Protein AF-A0A1A8SIS7-F1 (afdb_monomer)

pLDDT: mean 86.26, std 9.24, range [52.66, 95.38]

Foldseek 3Di:
DDDPPLQQAAALVLLLVLLVVVCVVPPDPVDPSVVVSVVSSCQQQADWDDDPNDIDTRNGGHDPPDPCSVVSSVSSVVVVVVVVVVVVD

Sequence (89 aa):
MDIDSLYTNIDITEGINAVKQVLLKYPNSRRPDKELLQLLQINLRRNDFEFDGQFYLQIKGTAMGKKFAPAYANIFMAQWETEALNKCV

Secondary structure (DSSP, 8-state):
---TTHHHH--HHHHHHHHHHHHHHS--TTS-HHHHHHHHHHHHHS-EEEETTEEEE--SS--TT-TTHHHHHHHHHHHHHHHHHHH--

InterPro domains:
  IPR000477 Reverse transcriptase d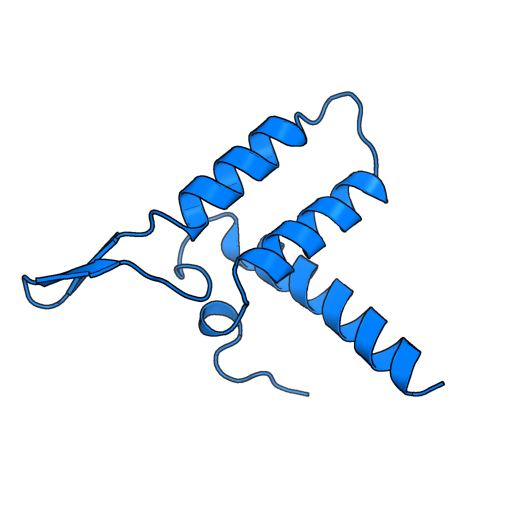omain [PS50878] (1-89)

Solvent-accessible surface area (backbone atoms only — not comparable to full-atom values): 5361 Å² total; per-residue (Å²): 135,87,70,84,64,53,57,58,65,40,51,60,68,59,40,52,47,30,47,51,51,53,46,67,76,58,74,52,97,89,55,64,63,68,59,53,52,50,53,50,51,46,57,43,68,65,36,67,47,76,55,96,94,38,83,44,71,44,87,54,18,51,68,86,88,46,90,60,43,65,62,51,52,50,42,31,48,56,47,51,52,53,54,53,55,64,72,77,108

Structure (mmCIF, N/CA/C/O backbone):
data_AF-A0A1A8SIS7-F1
#
_entry.id   AF-A0A1A8SIS7-F1
#
loop_
_atom_site.group_PDB
_atom_site.id
_atom_site.type_symbol
_atom_site.label_atom_id
_atom_site.label_alt_id
_atom_site.label_comp_id
_atom_site.label_asym_id
_atom_site.label_entity_id
_atom_site.label_seq_id
_atom_site.pdbx_PDB_ins_code
_atom_site.Cartn_x
_atom_site.Cartn_y
_atom_site.Cartn_z
_atom_site.occupancy
_atom_site.B_iso_or_equiv
_atom_site.auth_seq_id
_atom_site.auth_comp_id
_atom_site.auth_asym_id
_atom_site.auth_atom_id
_atom_site.pdbx_PDB_model_num
ATOM 1 N N . MET A 1 1 ? 4.152 -18.581 0.526 1.00 55.62 1 MET A N 1
ATOM 2 C CA . MET A 1 1 ? 3.956 -18.199 1.939 1.00 55.62 1 MET A CA 1
ATOM 3 C C . MET A 1 1 ? 2.624 -17.492 2.029 1.00 55.62 1 MET A C 1
ATOM 5 O O . MET A 1 1 ? 2.332 -16.731 1.116 1.00 55.62 1 MET A O 1
ATOM 9 N N . ASP A 1 2 ? 1.825 -17.783 3.050 1.00 63.22 2 ASP A N 1
ATOM 10 C CA . ASP A 1 2 ? 0.607 -17.020 3.329 1.00 63.22 2 ASP A CA 1
ATOM 11 C C . ASP A 1 2 ? 0.962 -15.858 4.264 1.00 63.22 2 ASP A C 1
ATOM 13 O O . ASP A 1 2 ? 1.818 -16.022 5.138 1.00 63.22 2 ASP A O 1
ATOM 17 N N . ILE A 1 3 ? 0.379 -14.683 4.040 1.00 63.75 3 ILE A N 1
ATOM 18 C CA . ILE A 1 3 ? 0.631 -13.503 4.872 1.00 63.75 3 ILE A CA 1
ATOM 19 C C . ILE A 1 3 ? -0.643 -13.174 5.624 1.00 63.75 3 ILE A C 1
ATOM 21 O O . ILE A 1 3 ? -1.581 -12.589 5.077 1.00 63.75 3 ILE A O 1
ATOM 25 N N . ASP A 1 4 ? -0.627 -13.489 6.915 1.00 63.25 4 ASP A N 1
ATOM 26 C CA . ASP A 1 4 ? -1.701 -13.109 7.813 1.00 63.25 4 ASP A CA 1
ATOM 27 C C . ASP A 1 4 ? -1.846 -11.585 7.866 1.00 63.25 4 ASP A C 1
ATOM 29 O O . ASP A 1 4 ? -0.910 -10.832 8.154 1.00 63.25 4 ASP A O 1
ATOM 33 N N . SER A 1 5 ? -3.074 -11.122 7.631 1.00 67.12 5 SER A N 1
ATOM 34 C CA . SER A 1 5 ? -3.465 -9.724 7.835 1.00 67.12 5 SER A CA 1
ATOM 35 C C . SER A 1 5 ? -2.627 -8.714 7.027 1.00 67.12 5 SER A C 1
ATOM 37 O O . SER A 1 5 ? -2.267 -7.644 7.524 1.00 67.12 5 SER A O 1
ATOM 39 N N . LEU A 1 6 ? -2.324 -9.030 5.759 1.00 73.31 6 LEU A N 1
ATOM 40 C CA . LEU A 1 6 ? -1.530 -8.178 4.860 1.00 73.31 6 LEU A CA 1
ATOM 41 C C . LEU A 1 6 ? -2.021 -6.720 4.843 1.00 73.31 6 LEU A C 1
ATOM 43 O O . LEU A 1 6 ? -1.259 -5.801 5.131 1.00 73.31 6 LEU A O 1
ATOM 47 N N . TYR A 1 7 ? -3.310 -6.498 4.576 1.00 67.69 7 TYR A N 1
ATOM 48 C CA . TYR A 1 7 ? -3.874 -5.151 4.435 1.00 67.69 7 TYR A CA 1
ATOM 49 C C . TYR A 1 7 ? -3.706 -4.276 5.681 1.00 67.69 7 TYR A C 1
ATOM 51 O O . TYR A 1 7 ? -3.548 -3.067 5.546 1.00 67.69 7 TYR A O 1
ATOM 59 N N . THR A 1 8 ? -3.703 -4.853 6.883 1.00 70.06 8 THR A N 1
ATOM 60 C CA . THR A 1 8 ? -3.566 -4.098 8.140 1.00 70.06 8 THR A CA 1
ATOM 61 C C . THR A 1 8 ? -2.110 -3.888 8.554 1.00 70.06 8 THR A C 1
ATOM 63 O O . THR A 1 8 ? -1.838 -3.084 9.443 1.00 70.06 8 THR A O 1
ATOM 66 N N . ASN A 1 9 ? -1.167 -4.589 7.919 1.00 77.88 9 ASN A N 1
ATOM 67 C CA . ASN A 1 9 ? 0.237 -4.607 8.323 1.00 77.88 9 ASN A CA 1
ATOM 68 C C . ASN A 1 9 ? 1.183 -3.822 7.416 1.00 77.88 9 ASN A C 1
ATOM 70 O O . ASN A 1 9 ? 2.316 -3.584 7.833 1.00 77.88 9 ASN A O 1
ATOM 74 N N . ILE A 1 10 ? 0.730 -3.376 6.244 1.00 83.12 10 ILE A N 1
ATOM 75 C CA . ILE A 1 10 ? 1.535 -2.534 5.352 1.00 83.12 10 ILE A CA 1
ATOM 76 C C . ILE A 1 10 ? 1.895 -1.221 6.065 1.00 83.12 10 ILE A C 1
ATOM 78 O O . ILE A 1 10 ? 1.012 -0.496 6.540 1.00 83.12 10 ILE A O 1
ATOM 82 N N . ASP A 1 11 ? 3.189 -0.902 6.136 1.00 86.69 11 ASP A N 1
ATOM 83 C CA . ASP A 1 11 ? 3.629 0.426 6.552 1.00 86.69 11 ASP A CA 1
ATOM 84 C C . ASP A 1 11 ? 3.235 1.456 5.484 1.00 86.69 11 ASP A C 1
ATOM 86 O O . ASP A 1 11 ? 3.497 1.288 4.291 1.00 86.69 11 ASP A O 1
ATOM 90 N N . ILE A 1 12 ? 2.585 2.542 5.910 1.00 87.38 12 ILE A N 1
ATOM 91 C CA . ILE A 1 12 ? 2.050 3.558 4.994 1.00 87.38 12 ILE A CA 1
ATOM 92 C C . ILE A 1 12 ? 3.174 4.190 4.165 1.00 87.38 12 ILE A C 1
ATOM 94 O O . ILE A 1 12 ? 2.992 4.457 2.975 1.00 87.38 12 ILE A O 1
ATOM 98 N N . THR A 1 13 ? 4.327 4.450 4.779 1.00 89.56 13 THR A N 1
ATOM 99 C CA . THR A 1 13 ? 5.459 5.098 4.115 1.00 89.56 13 THR A CA 1
ATOM 100 C C . THR A 1 13 ? 6.097 4.147 3.111 1.00 89.56 13 THR A C 1
ATOM 102 O O . THR A 1 13 ? 6.322 4.542 1.965 1.00 89.56 13 THR A O 1
ATOM 105 N N . GLU A 1 14 ? 6.320 2.891 3.498 1.00 89.25 14 GLU A N 1
ATOM 106 C CA . GLU A 1 14 ? 6.862 1.867 2.600 1.00 89.25 14 GLU A CA 1
ATOM 107 C C . GLU A 1 14 ? 5.925 1.582 1.426 1.00 89.25 14 GLU A C 1
ATOM 109 O O . GLU A 1 14 ? 6.369 1.560 0.281 1.00 89.25 14 GLU A O 1
ATOM 114 N N . GLY A 1 15 ? 4.618 1.460 1.660 1.00 91.12 15 GLY A N 1
ATOM 115 C CA . GLY A 1 15 ? 3.668 1.227 0.576 1.00 91.12 15 GLY A CA 1
ATOM 116 C C . GLY A 1 15 ? 3.539 2.413 -0.384 1.00 91.12 15 GLY A C 1
ATOM 117 O O . GLY A 1 15 ? 3.448 2.209 -1.595 1.00 91.12 15 GLY A O 1
ATOM 118 N N . ILE A 1 16 ? 3.579 3.661 0.104 1.00 93.25 16 ILE A N 1
ATOM 119 C CA . ILE A 1 16 ? 3.630 4.840 -0.784 1.00 93.25 16 ILE A CA 1
ATOM 120 C C . ILE A 1 16 ? 4.920 4.822 -1.612 1.00 93.25 16 ILE A C 1
ATOM 122 O O . ILE A 1 16 ? 4.886 5.113 -2.810 1.00 93.25 16 ILE A O 1
ATOM 126 N N . ASN A 1 17 ? 6.049 4.458 -0.999 1.00 94.06 17 ASN A N 1
ATOM 127 C CA . ASN A 1 17 ? 7.318 4.332 -1.706 1.00 94.06 17 AS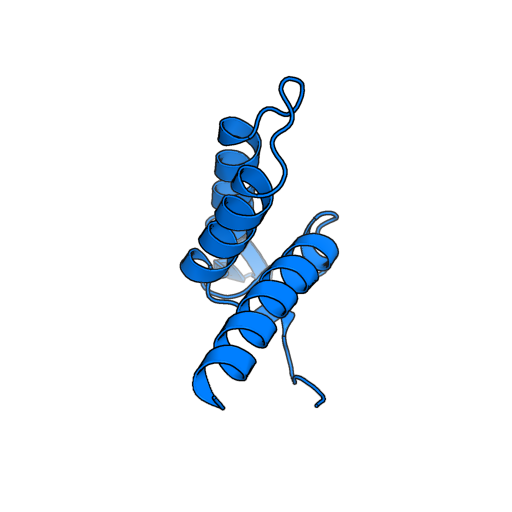N A CA 1
ATOM 128 C C . ASN A 1 17 ? 7.273 3.224 -2.765 1.00 94.06 17 ASN A C 1
ATOM 130 O O . ASN A 1 17 ? 7.699 3.475 -3.889 1.00 94.06 17 ASN A O 1
ATOM 134 N N . ALA A 1 18 ? 6.699 2.057 -2.467 1.00 93.62 18 ALA A N 1
ATOM 135 C CA . ALA A 1 18 ? 6.526 0.972 -3.432 1.00 93.62 18 ALA A CA 1
ATOM 136 C C . ALA A 1 18 ? 5.717 1.433 -4.657 1.00 93.62 18 ALA A C 1
ATOM 138 O O . ALA A 1 18 ? 6.138 1.239 -5.798 1.00 93.62 18 ALA A O 1
ATOM 139 N N . VAL A 1 19 ? 4.605 2.148 -4.437 1.00 94.31 19 VAL A N 1
ATOM 140 C CA . VAL A 1 19 ? 3.825 2.743 -5.534 1.00 94.31 19 VAL A CA 1
ATOM 141 C C . VAL A 1 19 ? 4.665 3.746 -6.319 1.00 94.31 19 VAL A C 1
ATOM 143 O O . VAL A 1 19 ? 4.714 3.663 -7.544 1.00 94.31 19 VAL A O 1
ATOM 146 N N . LYS A 1 20 ? 5.388 4.647 -5.648 1.00 95.00 20 LYS A N 1
ATOM 147 C CA . LYS A 1 20 ? 6.276 5.612 -6.311 1.00 95.00 20 LYS A CA 1
ATOM 148 C C . LYS A 1 20 ? 7.322 4.921 -7.195 1.00 95.00 20 LYS A C 1
ATOM 150 O O . LYS A 1 20 ? 7.534 5.366 -8.321 1.00 95.00 20 LYS A O 1
ATOM 155 N N . GLN A 1 21 ? 7.942 3.837 -6.728 1.00 93.81 21 GLN A N 1
ATOM 156 C CA . GLN A 1 21 ? 8.930 3.085 -7.510 1.00 93.81 21 GLN A CA 1
ATOM 157 C C . GLN A 1 21 ? 8.310 2.440 -8.752 1.00 93.81 21 GLN A C 1
ATOM 159 O O . GLN A 1 21 ? 8.881 2.520 -9.838 1.00 93.81 21 GLN A O 1
ATOM 164 N N . VAL A 1 22 ? 7.109 1.868 -8.634 1.00 93.69 22 VAL A N 1
ATOM 165 C CA . VAL A 1 22 ? 6.386 1.304 -9.785 1.00 93.69 22 VAL A CA 1
ATOM 166 C C . VAL A 1 22 ? 6.029 2.381 -10.811 1.00 93.69 22 VAL A C 1
ATOM 168 O O . VAL A 1 22 ? 6.188 2.154 -12.011 1.00 93.69 22 VAL A O 1
ATOM 171 N N . LEU A 1 23 ? 5.590 3.561 -10.365 1.00 93.31 23 LEU A N 1
ATOM 172 C CA . LEU A 1 23 ? 5.279 4.675 -11.265 1.00 93.31 23 LEU A CA 1
ATOM 173 C C . LEU A 1 23 ? 6.523 5.145 -12.038 1.00 93.31 23 LEU A C 1
ATOM 175 O O . LEU A 1 23 ? 6.433 5.371 -13.244 1.00 93.31 23 LEU A O 1
ATOM 179 N N . LEU A 1 24 ? 7.682 5.213 -11.370 1.00 93.31 24 LEU A N 1
ATOM 180 C CA . LEU A 1 24 ? 8.970 5.549 -11.989 1.00 93.31 24 LEU A CA 1
ATOM 181 C C . LEU A 1 24 ? 9.466 4.463 -12.954 1.00 93.31 24 LEU A C 1
ATOM 183 O O . LEU A 1 24 ? 10.003 4.786 -14.011 1.00 93.31 24 LEU A O 1
ATOM 187 N N . LYS A 1 25 ? 9.271 3.184 -12.614 1.00 93.19 25 LYS A N 1
ATOM 188 C CA . LYS A 1 25 ? 9.648 2.039 -13.458 1.00 93.19 25 LYS A CA 1
ATOM 189 C C . LYS A 1 25 ? 8.828 1.972 -14.749 1.00 93.19 25 LYS A C 1
ATOM 191 O O . LYS A 1 25 ? 9.349 1.554 -15.780 1.00 93.19 25 LYS A O 1
ATOM 196 N N . TYR A 1 26 ? 7.563 2.392 -14.698 1.00 93.38 26 TYR A N 1
ATOM 197 C CA . TYR A 1 26 ? 6.645 2.402 -15.839 1.00 93.38 26 TYR A CA 1
ATOM 198 C C . TYR A 1 26 ? 6.075 3.813 -16.063 1.00 93.38 26 TYR A C 1
ATOM 200 O O . TYR A 1 26 ? 4.928 4.082 -15.672 1.00 93.38 26 TYR A O 1
ATOM 208 N N . PRO A 1 27 ? 6.861 4.729 -16.661 1.00 93.00 27 PRO A N 1
ATOM 209 C CA . PRO A 1 27 ? 6.451 6.114 -16.855 1.00 93.00 27 PRO A CA 1
ATOM 210 C C . PRO A 1 27 ? 5.316 6.225 -17.880 1.00 93.00 27 PRO A C 1
ATOM 212 O O . PRO A 1 27 ? 5.301 5.539 -18.901 1.00 93.00 27 PRO A O 1
ATOM 215 N N . ASN A 1 28 ? 4.363 7.123 -17.623 1.00 94.75 28 ASN A N 1
ATOM 216 C CA . ASN A 1 28 ? 3.264 7.419 -18.541 1.00 94.75 28 ASN A CA 1
ATOM 217 C C . ASN A 1 28 ? 2.948 8.918 -18.519 1.00 94.75 28 ASN A C 1
ATOM 219 O O . ASN A 1 28 ? 2.443 9.431 -17.527 1.00 94.75 28 ASN A O 1
ATOM 223 N N . SER A 1 29 ? 3.178 9.610 -19.638 1.00 91.50 29 SER A N 1
ATOM 224 C CA . SER A 1 29 ? 2.987 11.065 -19.755 1.00 91.50 29 SER A CA 1
ATOM 225 C C . SER A 1 29 ? 1.542 11.538 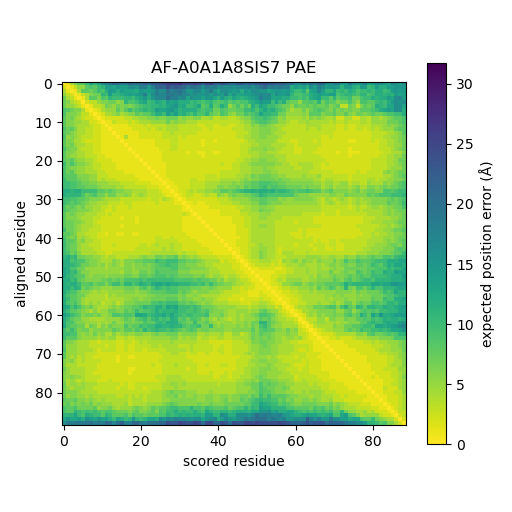-19.562 1.00 91.50 29 SER A C 1
ATOM 227 O O . SER A 1 29 ? 1.319 12.722 -19.339 1.00 91.50 29 SER A O 1
ATOM 229 N N . ARG A 1 30 ? 0.551 10.644 -19.667 1.00 94.62 30 ARG A N 1
ATOM 230 C CA . ARG A 1 30 ? -0.869 10.961 -19.433 1.00 94.62 30 ARG A CA 1
ATOM 231 C C . ARG A 1 30 ? -1.313 10.690 -17.995 1.00 94.62 30 ARG A C 1
ATOM 233 O O . ARG A 1 30 ? -2.455 10.992 -17.656 1.00 94.62 30 ARG A O 1
ATOM 240 N N . ARG A 1 31 ? -0.460 10.077 -17.170 1.00 94.06 31 ARG A N 1
ATOM 241 C CA . ARG A 1 31 ? -0.786 9.696 -15.795 1.00 94.06 31 ARG A CA 1
ATOM 242 C C . ARG A 1 31 ? -0.303 10.792 -14.829 1.00 94.06 31 ARG A C 1
ATOM 244 O O . ARG A 1 31 ? 0.878 11.133 -14.849 1.00 94.06 31 ARG A O 1
ATOM 251 N N . PRO A 1 32 ? -1.189 11.361 -13.995 1.00 94.50 32 PRO A N 1
ATOM 252 C CA . PRO A 1 32 ? -0.826 12.408 -13.043 1.00 94.50 32 PRO A CA 1
ATOM 253 C C . PRO A 1 32 ? -0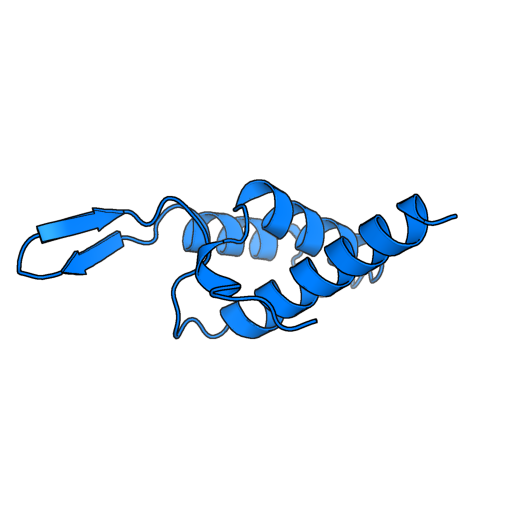.203 11.792 -11.777 1.00 94.50 32 PRO A C 1
ATOM 255 O O . PRO A 1 32 ? -0.854 11.628 -10.745 1.00 94.50 32 PRO A O 1
ATOM 258 N N . ASP A 1 33 ? 1.057 11.361 -11.878 1.00 94.06 33 ASP A N 1
ATOM 259 C CA . ASP A 1 33 ? 1.730 10.549 -10.849 1.00 94.06 33 ASP A CA 1
ATOM 260 C C . ASP A 1 33 ? 1.810 11.254 -9.489 1.00 94.06 33 ASP A C 1
ATOM 262 O O . ASP A 1 33 ? 1.620 10.629 -8.443 1.00 94.06 33 ASP A O 1
ATOM 266 N N . LYS A 1 34 ? 2.048 12.568 -9.491 1.00 93.62 34 LYS A N 1
ATOM 267 C CA . LYS A 1 34 ? 2.145 13.373 -8.268 1.00 93.62 34 LYS A CA 1
ATOM 268 C C . LYS A 1 34 ? 0.804 13.427 -7.538 1.00 93.62 34 LYS A C 1
ATOM 270 O O . LYS A 1 34 ? 0.754 13.232 -6.325 1.00 93.62 34 LYS A O 1
ATOM 275 N N . GLU A 1 35 ? -0.269 13.676 -8.273 1.00 95.38 35 GLU A N 1
ATOM 276 C CA . GLU A 1 35 ? -1.626 13.804 -7.757 1.00 95.38 35 GLU A CA 1
ATOM 277 C C . GLU A 1 35 ? -2.128 12.454 -7.240 1.00 95.38 35 GLU A C 1
ATOM 279 O O . GLU A 1 35 ? -2.706 12.384 -6.158 1.00 95.38 35 GLU A O 1
ATOM 284 N N . LEU A 1 36 ? -1.840 11.361 -7.956 1.00 94.75 36 LEU A N 1
ATOM 285 C CA . LEU A 1 36 ? -2.167 10.005 -7.509 1.00 94.75 36 LEU A CA 1
ATOM 286 C C . LEU A 1 36 ? -1.466 9.652 -6.195 1.00 94.75 36 LEU A C 1
ATOM 288 O O . LEU A 1 36 ? -2.106 9.126 -5.285 1.00 94.75 36 LEU A O 1
ATOM 292 N N . LEU A 1 37 ? -0.175 9.976 -6.064 1.00 94.69 37 LEU A N 1
ATOM 293 C CA . LEU A 1 37 ? 0.570 9.755 -4.823 1.00 94.69 37 LEU A CA 1
ATOM 294 C C . LEU A 1 37 ? 0.028 10.608 -3.668 1.00 94.69 37 LEU A C 1
ATOM 296 O O . LEU A 1 37 ? -0.080 10.116 -2.546 1.00 94.69 37 LEU A O 1
ATOM 300 N N . GLN A 1 38 ? -0.354 11.861 -3.930 1.00 94.75 38 GLN A N 1
ATOM 301 C CA . GLN A 1 38 ? -0.981 12.725 -2.925 1.00 94.75 38 GLN A CA 1
ATOM 302 C C . GLN A 1 38 ? -2.342 12.186 -2.476 1.00 94.75 38 GLN A C 1
ATOM 304 O O . GLN A 1 38 ? -2.605 12.101 -1.276 1.00 94.75 38 GLN A O 1
ATOM 309 N N . LEU A 1 39 ? -3.193 11.771 -3.417 1.00 93.75 39 LEU A N 1
ATOM 310 C CA . LEU A 1 39 ? -4.492 11.175 -3.111 1.00 93.75 39 LEU A CA 1
ATOM 311 C C . LEU A 1 39 ? -4.335 9.878 -2.318 1.00 93.75 39 LEU A C 1
ATOM 313 O O . LEU A 1 39 ? -5.054 9.676 -1.338 1.00 93.75 39 LEU A O 1
ATOM 317 N N . LEU A 1 40 ? -3.375 9.028 -2.689 1.00 92.69 40 LEU A N 1
ATOM 318 C CA . LEU A 1 40 ? -3.054 7.817 -1.940 1.00 92.69 40 LEU A CA 1
ATOM 319 C C . LEU A 1 40 ? -2.615 8.155 -0.509 1.00 92.69 40 LEU A C 1
ATOM 321 O O . LEU A 1 40 ? -3.131 7.576 0.443 1.00 92.69 40 LEU A O 1
ATOM 325 N N . GLN A 1 41 ? -1.723 9.133 -0.338 1.00 92.00 41 GLN A N 1
ATOM 326 C CA . GLN A 1 41 ? -1.250 9.558 0.979 1.00 92.00 41 GLN A CA 1
ATOM 327 C C . GLN A 1 41 ? -2.387 10.079 1.867 1.00 92.00 41 GLN A C 1
ATOM 329 O O . GLN A 1 41 ? -2.441 9.733 3.048 1.00 92.00 41 GLN A O 1
ATOM 334 N N . ILE A 1 42 ? -3.301 10.880 1.312 1.00 90.62 42 ILE A N 1
ATOM 335 C CA . ILE A 1 42 ? -4.477 11.377 2.035 1.00 90.62 42 ILE A CA 1
ATOM 336 C C . ILE A 1 42 ? -5.361 10.206 2.465 1.00 90.62 42 ILE A C 1
ATOM 338 O O . ILE A 1 42 ? -5.710 10.114 3.638 1.00 90.62 42 ILE A O 1
ATOM 342 N N . ASN A 1 43 ? -5.670 9.287 1.546 1.00 89.69 43 ASN A N 1
ATOM 343 C CA . ASN A 1 43 ? -6.537 8.143 1.830 1.00 89.69 43 ASN A CA 1
ATOM 344 C C . ASN A 1 43 ? -5.941 7.177 2.863 1.00 89.69 43 ASN A C 1
ATOM 346 O O . ASN A 1 43 ? -6.699 6.552 3.595 1.00 89.69 43 ASN A O 1
ATOM 350 N N . LEU A 1 44 ? -4.615 7.037 2.924 1.00 88.06 44 LEU A N 1
ATOM 351 C CA . LEU A 1 44 ? -3.954 6.170 3.903 1.00 88.06 44 LEU A CA 1
ATOM 352 C C . LEU A 1 44 ? -3.787 6.838 5.276 1.00 88.06 44 LEU A C 1
ATOM 354 O O . LEU A 1 44 ? -3.877 6.156 6.287 1.00 88.06 44 LEU A O 1
ATOM 358 N N . ARG A 1 45 ? -3.542 8.156 5.333 1.00 87.25 45 ARG A N 1
ATOM 359 C CA . ARG A 1 45 ? -3.275 8.875 6.599 1.00 87.25 45 ARG A CA 1
ATOM 360 C C . ARG A 1 45 ? -4.508 9.482 7.256 1.00 87.25 45 ARG A C 1
ATOM 362 O O . ARG A 1 45 ? -4.457 9.810 8.435 1.00 87.25 45 ARG A O 1
ATOM 369 N N . ARG A 1 46 ? -5.580 9.696 6.496 1.00 85.00 46 ARG A N 1
ATOM 370 C CA . ARG A 1 46 ? -6.843 10.279 6.972 1.00 85.00 46 ARG A CA 1
ATOM 371 C C . ARG A 1 46 ? -7.977 9.283 6.791 1.00 85.00 46 ARG A C 1
ATOM 373 O O . ARG A 1 46 ? -8.976 9.582 6.149 1.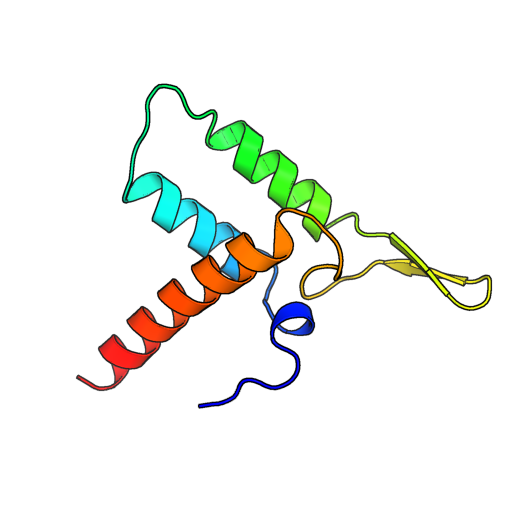00 85.00 46 ARG A O 1
ATOM 380 N N . ASN A 1 47 ? -7.759 8.067 7.278 1.00 84.19 47 ASN A N 1
ATOM 381 C CA . ASN A 1 47 ? -8.788 7.044 7.300 1.00 84.19 47 ASN A CA 1
ATOM 382 C C . ASN A 1 47 ? -9.339 6.916 8.719 1.00 84.19 47 ASN A C 1
ATOM 384 O O . ASN A 1 47 ? -8.899 6.065 9.496 1.00 84.19 47 ASN A O 1
ATOM 388 N N . ASP A 1 48 ? -10.257 7.812 9.053 1.00 86.94 48 ASP A N 1
ATOM 389 C CA . ASP A 1 48 ? -11.086 7.722 10.242 1.00 86.94 48 ASP A CA 1
ATOM 390 C C . ASP A 1 48 ? -12.285 6.795 10.007 1.00 86.94 48 ASP A C 1
ATOM 392 O O . ASP A 1 48 ? -12.807 6.680 8.895 1.00 86.94 48 ASP A O 1
ATOM 396 N N . PHE A 1 49 ? -12.685 6.082 11.052 1.00 85.56 49 PHE A N 1
ATOM 397 C CA . PHE A 1 49 ? -13.872 5.239 11.050 1.00 85.56 49 PHE A CA 1
ATOM 398 C C . PHE A 1 49 ? -14.524 5.246 12.429 1.00 85.56 49 PHE A C 1
ATOM 400 O O . PHE A 1 49 ? -13.863 5.448 13.449 1.00 85.56 49 PHE A O 1
ATOM 407 N N . GLU A 1 50 ? -15.832 5.021 12.447 1.00 90.06 50 GLU A N 1
ATOM 408 C CA . GLU A 1 50 ? -16.599 4.868 13.675 1.00 90.06 50 GLU A CA 1
ATOM 409 C C . GLU A 1 50 ? -16.735 3.383 14.011 1.00 90.06 50 GLU A C 1
ATOM 411 O O . GLU A 1 50 ? -17.063 2.560 13.151 1.00 90.06 50 GLU A O 1
ATOM 416 N N . PHE A 1 51 ? -16.485 3.042 15.268 1.00 88.19 51 PHE A N 1
ATOM 417 C CA . PHE A 1 51 ? -16.766 1.728 15.816 1.00 88.19 51 PHE A CA 1
ATOM 418 C C . PHE A 1 51 ? -17.332 1.896 17.223 1.00 88.19 51 PHE A C 1
ATOM 420 O O . PHE A 1 51 ? -16.730 2.568 18.053 1.00 88.19 51 PHE A O 1
ATOM 427 N N . ASP A 1 52 ? -18.505 1.314 17.471 1.00 92.38 52 ASP A N 1
ATOM 428 C CA . ASP A 1 52 ? -19.193 1.379 18.769 1.00 92.38 52 ASP A CA 1
ATOM 429 C C . ASP A 1 52 ? -19.395 2.819 19.298 1.00 92.38 52 ASP A C 1
ATOM 431 O O . ASP A 1 52 ? -19.150 3.135 20.462 1.00 92.38 52 ASP A O 1
ATOM 435 N N . GLY A 1 53 ? -19.779 3.744 18.409 1.00 93.44 53 GLY A N 1
ATOM 436 C CA . GLY A 1 53 ? -19.988 5.156 18.752 1.00 93.44 53 GLY A CA 1
ATOM 437 C C . GLY A 1 53 ? -18.707 5.942 19.055 1.00 93.44 53 GLY A C 1
ATOM 438 O O . GLY A 1 53 ? -18.787 7.091 19.492 1.00 93.44 53 GLY A O 1
ATOM 439 N N . GLN A 1 54 ? -17.529 5.345 18.852 1.00 92.88 54 GLN A N 1
ATOM 440 C CA . GLN A 1 54 ? -16.229 5.985 19.034 1.00 92.88 54 GLN A CA 1
ATOM 441 C C . GLN A 1 54 ? -15.516 6.155 17.691 1.00 92.88 54 GLN A C 1
ATOM 443 O O . GLN A 1 54 ? -15.551 5.275 16.830 1.00 92.88 54 GLN A O 1
ATOM 448 N N . PHE A 1 55 ? -14.837 7.289 17.521 1.00 90.81 55 PHE A N 1
ATOM 449 C CA . PHE A 1 55 ? -14.055 7.580 16.322 1.00 90.81 55 PHE A CA 1
ATOM 450 C C . PHE A 1 55 ? -12.608 7.127 16.492 1.00 90.81 55 PHE A C 1
ATOM 452 O O . PHE A 1 55 ? -11.935 7.491 17.458 1.00 90.81 55 PHE A O 1
ATOM 459 N N . TYR A 1 56 ? -12.111 6.390 15.506 1.00 88.12 56 TYR A N 1
ATOM 460 C CA . TYR A 1 56 ? -10.742 5.897 15.456 1.00 88.12 56 TYR A CA 1
ATOM 461 C C . TYR A 1 56 ? -10.064 6.353 14.175 1.00 88.12 56 TYR A C 1
ATOM 463 O O . TYR A 1 56 ? -10.668 6.350 13.107 1.00 88.12 56 TYR A O 1
ATOM 471 N N . LEU A 1 57 ? -8.779 6.694 14.270 1.00 86.94 57 LEU A N 1
ATOM 472 C CA . LEU A 1 57 ? -7.933 6.937 13.109 1.00 86.94 57 LEU A CA 1
ATOM 473 C C . LEU A 1 57 ? -7.073 5.703 12.845 1.00 86.94 57 LEU A C 1
ATOM 475 O O . LEU A 1 57 ? -6.302 5.275 13.706 1.00 86.94 57 LEU A O 1
ATOM 479 N N . GLN A 1 58 ? -7.163 5.150 11.639 1.00 82.25 58 GLN A N 1
ATOM 480 C CA . GLN A 1 58 ? -6.288 4.064 11.222 1.00 82.25 58 GLN A CA 1
ATOM 481 C C . GLN A 1 58 ? -4.871 4.602 10.972 1.00 82.25 58 GLN A C 1
ATOM 483 O O . GLN A 1 58 ? -4.634 5.361 10.035 1.00 82.25 58 GLN A O 1
ATOM 488 N N . ILE A 1 59 ? -3.922 4.194 11.817 1.00 80.12 59 ILE A N 1
ATOM 489 C CA . ILE A 1 59 ? -2.516 4.636 11.755 1.00 80.12 59 ILE A CA 1
ATOM 490 C C . ILE A 1 59 ? -1.602 3.696 10.951 1.00 80.12 59 ILE A C 1
ATOM 492 O O . ILE A 1 59 ? -0.467 4.063 10.651 1.00 80.12 59 ILE A O 1
ATOM 496 N N . LYS A 1 60 ? -2.073 2.486 10.619 1.00 77.94 60 LYS A N 1
ATOM 497 C CA . LYS A 1 60 ? -1.301 1.446 9.924 1.00 77.94 60 LYS A CA 1
ATOM 498 C C . LYS A 1 60 ? -2.173 0.673 8.933 1.00 77.94 60 LYS A C 1
ATOM 500 O O . LYS A 1 60 ? -3.370 0.492 9.163 1.00 77.94 60 LYS A O 1
ATOM 505 N N . GLY A 1 61 ? -1.565 0.198 7.849 1.00 77.50 61 GLY A N 1
ATOM 506 C CA . GLY A 1 61 ? -2.247 -0.557 6.809 1.00 77.50 61 GLY A CA 1
ATOM 507 C C . GLY A 1 61 ? -3.145 0.310 5.930 1.00 77.50 61 GLY A C 1
ATOM 508 O O . GLY A 1 61 ? -3.022 1.531 5.868 1.00 77.50 61 GLY A O 1
ATOM 509 N N . THR A 1 62 ? -4.069 -0.342 5.238 1.00 81.75 62 THR A N 1
ATOM 510 C CA . THR A 1 62 ? -5.095 0.291 4.412 1.00 81.75 62 THR A CA 1
ATOM 511 C C . 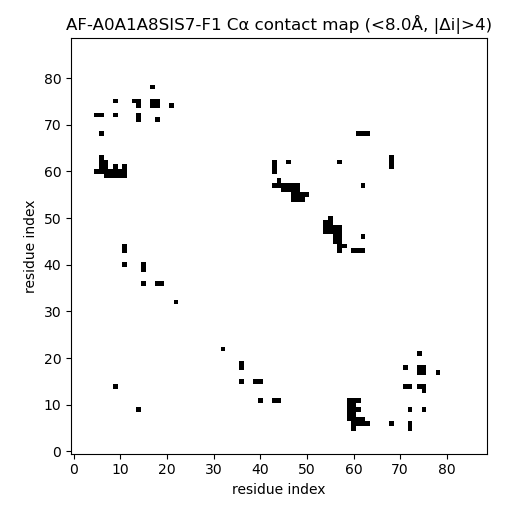THR A 1 62 ? -6.472 -0.226 4.811 1.00 81.75 62 THR A C 1
ATOM 513 O O . THR A 1 62 ? -6.618 -1.376 5.233 1.00 81.75 62 THR A O 1
ATOM 516 N N . ALA A 1 63 ? -7.491 0.625 4.719 1.00 79.75 63 ALA A N 1
ATOM 517 C CA . ALA A 1 63 ? -8.856 0.216 5.010 1.00 79.75 63 ALA A CA 1
ATOM 518 C C . ALA A 1 63 ? -9.353 -0.792 3.970 1.00 79.75 63 ALA A C 1
ATOM 520 O O . ALA A 1 63 ? -9.251 -0.566 2.758 1.00 79.75 63 ALA A O 1
ATOM 521 N N . MET A 1 64 ? -9.940 -1.889 4.446 1.00 78.62 64 MET A N 1
ATOM 522 C CA . MET A 1 64 ? -10.606 -2.845 3.567 1.00 78.62 64 MET A CA 1
ATOM 523 C C . MET A 1 64 ? -11.818 -2.185 2.892 1.00 78.62 64 MET A C 1
ATOM 525 O O . MET A 1 64 ? -12.481 -1.324 3.465 1.00 78.62 64 MET A O 1
ATOM 529 N N . GLY A 1 65 ? -12.091 -2.562 1.641 1.00 79.25 65 GLY A N 1
ATOM 530 C CA . GLY A 1 65 ? -13.208 -2.017 0.858 1.00 79.25 65 GLY A CA 1
ATOM 531 C C . GLY A 1 65 ? -12.883 -0.769 0.026 1.00 79.25 65 GLY A C 1
ATOM 532 O O . GLY A 1 65 ? -13.715 -0.329 -0.768 1.00 79.25 65 GLY A O 1
ATOM 533 N N . LYS A 1 66 ? -11.669 -0.208 0.118 1.00 83.94 66 LYS A N 1
ATOM 534 C CA . LYS A 1 66 ? -11.235 0.848 -0.812 1.00 83.94 66 LYS A CA 1
ATOM 535 C C . LYS A 1 66 ? -10.931 0.240 -2.184 1.00 83.94 66 LYS A C 1
ATOM 537 O O . LYS A 1 66 ? -10.201 -0.742 -2.283 1.00 83.94 66 LYS A O 1
ATOM 542 N N . LYS A 1 67 ? -11.402 0.877 -3.264 1.00 87.62 67 LYS A N 1
ATOM 543 C CA . LYS A 1 67 ? -11.164 0.409 -4.648 1.00 87.62 67 LYS A CA 1
ATOM 544 C C . LYS A 1 67 ? -9.678 0.234 -4.986 1.00 87.62 67 LYS A C 1
ATOM 546 O O . LYS A 1 67 ? -9.330 -0.645 -5.763 1.00 87.62 67 LYS A O 1
ATOM 551 N N . PHE A 1 68 ? -8.811 1.069 -4.411 1.00 88.62 68 PHE A N 1
ATOM 552 C CA . PHE A 1 68 ? -7.368 1.016 -4.653 1.00 88.62 68 PHE A CA 1
ATOM 553 C C . PHE A 1 68 ? -6.634 -0.003 -3.769 1.00 88.62 68 PHE A C 1
ATOM 555 O O . PHE A 1 68 ? -5.489 -0.328 -4.077 1.00 88.62 68 PHE A O 1
ATOM 562 N N . ALA A 1 69 ? -7.248 -0.497 -2.685 1.00 87.50 69 ALA A N 1
ATOM 563 C CA . ALA A 1 69 ? -6.557 -1.317 -1.691 1.00 87.50 69 ALA A CA 1
ATOM 564 C C . ALA A 1 69 ? -5.938 -2.594 -2.289 1.00 87.50 69 ALA A C 1
ATOM 566 O O . ALA A 1 69 ? -4.761 -2.829 -2.013 1.00 87.50 69 ALA A O 1
ATOM 567 N N . PRO A 1 70 ? -6.625 -3.374 -3.155 1.00 89.06 70 PRO A N 1
ATOM 568 C CA . PRO A 1 70 ? -6.029 -4.583 -3.730 1.00 89.06 70 PRO A CA 1
ATOM 569 C C . PRO A 1 70 ? -4.808 -4.292 -4.606 1.00 89.06 70 PRO A C 1
ATOM 571 O O . PRO A 1 70 ? -3.774 -4.941 -4.481 1.00 89.06 70 PRO A O 1
ATOM 574 N N . ALA A 1 71 ? -4.894 -3.269 -5.461 1.00 91.25 71 ALA A N 1
ATOM 575 C CA . ALA A 1 71 ? -3.777 -2.873 -6.316 1.00 91.25 71 ALA A CA 1
ATOM 576 C C . ALA A 1 71 ? -2.585 -2.366 -5.490 1.00 91.25 71 ALA A C 1
ATOM 578 O O . ALA A 1 71 ? -1.441 -2.705 -5.780 1.00 91.25 71 ALA A O 1
ATOM 579 N N . TYR A 1 72 ? -2.858 -1.591 -4.439 1.00 91.19 72 TYR A N 1
ATOM 580 C CA . TYR A 1 72 ? -1.850 -1.111 -3.499 1.00 91.19 72 TYR A CA 1
ATOM 581 C C . TYR A 1 72 ? -1.132 -2.262 -2.781 1.00 91.19 72 TYR A C 1
ATOM 583 O O . TYR A 1 72 ? 0.097 -2.289 -2.764 1.00 91.19 72 TYR A O 1
ATOM 591 N N . ALA A 1 73 ? -1.881 -3.236 -2.253 1.00 90.38 73 ALA A N 1
ATOM 592 C CA . ALA A 1 73 ? -1.310 -4.400 -1.580 1.00 90.38 73 ALA A CA 1
ATOM 593 C C . ALA A 1 73 ? -0.446 -5.243 -2.528 1.00 90.38 73 ALA A C 1
ATOM 595 O O . ALA A 1 73 ? 0.670 -5.609 -2.169 1.00 90.38 73 ALA A O 1
ATOM 596 N N . ASN A 1 74 ? -0.907 -5.474 -3.761 1.00 91.50 74 ASN A N 1
ATOM 597 C CA . ASN A 1 74 ? -0.137 -6.208 -4.768 1.00 91.50 74 ASN A CA 1
ATOM 598 C C . ASN A 1 74 ? 1.180 -5.503 -5.119 1.00 91.50 74 ASN A C 1
ATOM 600 O O . ASN A 1 74 ? 2.216 -6.152 -5.234 1.00 91.50 74 ASN A O 1
ATOM 604 N N . ILE A 1 75 ? 1.154 -4.176 -5.277 1.00 92.25 75 ILE A N 1
ATOM 605 C CA . ILE A 1 75 ? 2.359 -3.389 -5.572 1.00 92.25 75 ILE A CA 1
ATOM 606 C C . ILE A 1 75 ? 3.358 -3.460 -4.415 1.00 92.25 75 ILE A C 1
ATOM 608 O O . ILE A 1 75 ? 4.547 -3.670 -4.648 1.00 92.25 75 ILE A O 1
ATOM 612 N N . PHE A 1 76 ? 2.883 -3.306 -3.178 1.00 91.31 76 PHE A N 1
ATOM 613 C CA . PHE A 1 76 ? 3.730 -3.442 -1.996 1.00 91.31 76 PHE A CA 1
ATOM 614 C C . PHE A 1 76 ? 4.355 -4.839 -1.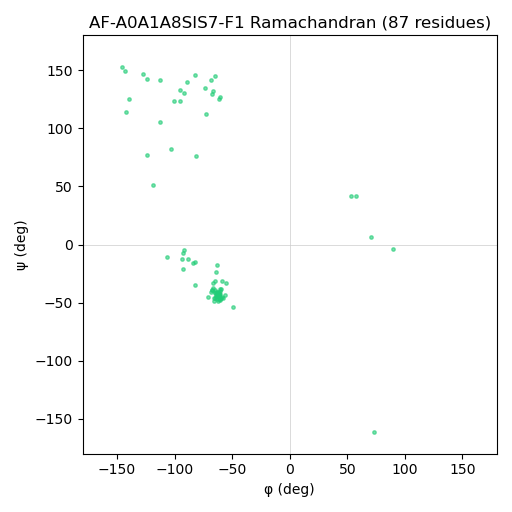910 1.00 91.31 76 PHE A C 1
ATOM 616 O O . PHE A 1 76 ? 5.562 -4.958 -1.722 1.00 91.31 76 PHE A O 1
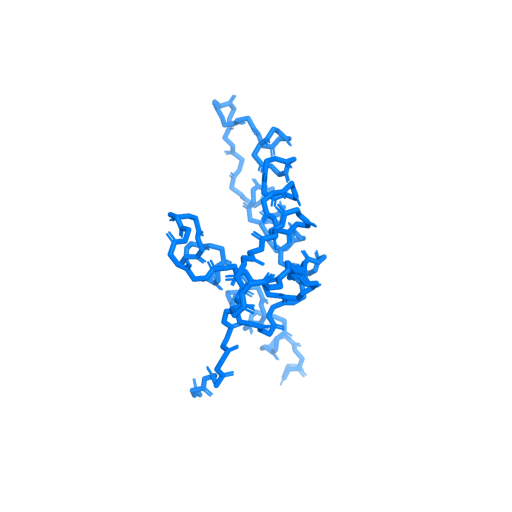ATOM 623 N N . MET A 1 77 ? 3.559 -5.888 -2.127 1.00 90.12 77 MET A N 1
ATOM 624 C CA . MET A 1 77 ? 4.042 -7.267 -2.101 1.00 90.12 77 MET A CA 1
ATOM 625 C C . MET A 1 77 ? 5.090 -7.546 -3.173 1.00 90.12 77 MET A C 1
ATOM 627 O O . MET A 1 77 ? 6.130 -8.113 -2.859 1.00 90.12 77 MET A O 1
ATOM 631 N N . ALA A 1 78 ? 4.881 -7.082 -4.406 1.00 89.94 78 ALA A N 1
ATOM 632 C CA . ALA A 1 78 ? 5.859 -7.254 -5.478 1.00 89.94 78 ALA A CA 1
ATOM 633 C C . ALA A 1 78 ? 7.211 -6.585 -5.154 1.00 89.94 78 ALA A C 1
ATOM 635 O O . ALA A 1 78 ? 8.275 -7.129 -5.463 1.00 89.94 78 ALA A O 1
ATOM 636 N N . GLN A 1 79 ? 7.179 -5.409 -4.518 1.00 88.62 79 GLN A N 1
ATOM 637 C CA . GLN A 1 79 ? 8.380 -4.719 -4.040 1.00 88.62 79 GLN A CA 1
ATOM 638 C C . GLN A 1 79 ? 9.062 -5.524 -2.921 1.00 88.62 79 GLN A C 1
ATOM 640 O O . GLN A 1 79 ? 10.262 -5.787 -2.999 1.00 88.62 79 GLN A O 1
ATOM 645 N N . TRP A 1 80 ? 8.294 -5.964 -1.922 1.00 87.56 80 TRP A N 1
ATOM 646 C CA . TRP A 1 80 ? 8.796 -6.736 -0.786 1.00 87.56 80 TRP A CA 1
ATOM 647 C C . TRP A 1 80 ? 9.422 -8.073 -1.210 1.00 87.56 80 TRP A C 1
ATOM 649 O O . TRP A 1 80 ? 10.518 -8.406 -0.767 1.00 87.56 80 TRP A O 1
ATOM 659 N N . GLU A 1 81 ? 8.778 -8.811 -2.119 1.00 87.75 81 GLU A N 1
ATOM 660 C CA . GLU A 1 81 ? 9.299 -10.067 -2.674 1.00 87.75 81 GLU A CA 1
ATOM 661 C C . GLU A 1 81 ? 10.617 -9.848 -3.421 1.00 87.75 81 GLU A C 1
ATOM 663 O O . GLU A 1 81 ? 11.560 -10.620 -3.254 1.00 87.75 81 GLU A O 1
ATOM 668 N N . THR A 1 82 ? 10.715 -8.767 -4.200 1.00 86.50 82 THR A N 1
ATOM 669 C CA . THR A 1 82 ? 11.954 -8.409 -4.906 1.00 86.50 82 THR A CA 1
ATOM 670 C C . THR A 1 82 ? 13.093 -8.135 -3.920 1.00 86.50 82 THR A C 1
ATOM 672 O O . THR A 1 82 ? 14.213 -8.610 -4.107 1.00 86.50 82 THR A O 1
ATOM 675 N N . GLU A 1 83 ? 12.823 -7.388 -2.850 1.00 85.69 83 GLU A N 1
ATOM 676 C CA . GLU A 1 83 ? 13.815 -7.084 -1.815 1.00 85.69 83 GLU A CA 1
ATOM 677 C C . GLU A 1 83 ? 14.220 -8.322 -1.009 1.00 85.69 83 GLU A C 1
ATOM 679 O O . GLU A 1 83 ? 15.398 -8.488 -0.691 1.00 85.69 83 GLU A O 1
ATOM 684 N N . ALA A 1 84 ? 13.269 -9.205 -0.700 1.00 84.75 84 ALA A N 1
ATOM 685 C CA . ALA A 1 84 ? 13.531 -10.470 -0.026 1.00 84.75 84 ALA A CA 1
ATOM 686 C C . ALA A 1 84 ? 14.423 -11.387 -0.876 1.00 84.75 84 ALA A C 1
ATOM 688 O O . ALA A 1 84 ? 15.418 -11.900 -0.369 1.00 84.75 84 ALA A O 1
ATOM 689 N N . LEU A 1 85 ? 14.124 -11.536 -2.172 1.00 84.44 85 LEU A N 1
ATOM 690 C CA . LEU A 1 85 ? 14.931 -12.338 -3.097 1.00 84.44 85 LEU A CA 1
ATOM 691 C C . LEU A 1 85 ? 16.358 -11.799 -3.230 1.00 84.44 85 LEU A C 1
ATOM 693 O O . LEU A 1 85 ? 17.306 -12.576 -3.178 1.00 84.44 85 LEU A O 1
ATOM 697 N N . ASN A 1 86 ? 16.525 -10.477 -3.328 1.00 83.00 86 ASN A N 1
ATOM 698 C CA . ASN A 1 86 ? 17.848 -9.853 -3.414 1.00 83.00 86 ASN A CA 1
ATOM 699 C C . ASN A 1 86 ? 18.708 -10.061 -2.157 1.00 83.00 86 ASN A C 1
ATOM 701 O O . ASN A 1 86 ? 19.924 -9.974 -2.251 1.00 83.00 86 ASN A O 1
ATOM 705 N N . LYS A 1 87 ? 18.105 -10.309 -0.987 1.00 77.44 87 LYS A N 1
ATOM 706 C CA . LYS A 1 87 ? 18.836 -10.604 0.261 1.00 77.44 87 LYS A CA 1
ATOM 707 C C . LYS A 1 87 ? 19.268 -12.067 0.381 1.00 77.44 87 LYS A C 1
ATOM 709 O O . LYS A 1 87 ? 20.060 -12.385 1.263 1.00 77.44 87 LYS A O 1
ATOM 714 N N . CYS A 1 88 ? 18.711 -12.95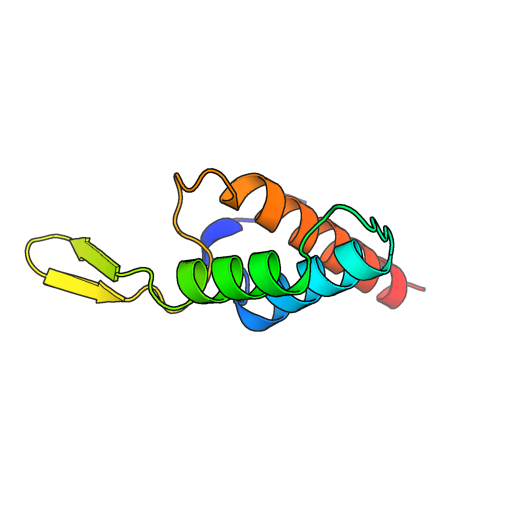3 -0.440 1.00 68.81 88 CYS A N 1
ATOM 715 C CA . CYS A 1 88 ? 19.042 -14.377 -0.451 1.00 68.81 88 CYS A CA 1
ATOM 716 C C . CYS A 1 88 ? 20.170 -14.732 -1.434 1.00 68.81 88 CYS A C 1
ATOM 718 O O . CYS A 1 88 ? 20.576 -15.894 -1.472 1.00 68.81 88 CYS A O 1
ATOM 720 N N . VAL A 1 89 ? 20.640 -13.762 -2.222 1.00 52.66 89 VAL A N 1
ATOM 721 C CA . VAL A 1 89 ? 21.779 -13.873 -3.147 1.00 52.66 89 VAL A CA 1
ATOM 722 C C . VAL A 1 89 ? 22.990 -13.190 -2.526 1.00 52.66 89 VAL A C 1
ATOM 724 O O . VAL A 1 89 ? 24.095 -13.758 -2.648 1.00 52.66 89 VAL A O 1
#

Radius of gyration: 14.56 Å; Cα contacts (8 Å, |Δi|>4): 72; chains: 1; bounding box: 42×32×39 Å

Mean predicted aligned error: 5.52 Å

Organism: NCBI:txid451742

Nearest PDB structures (foldseek):
  6usr-assembly1_A  TM=8.098E-01  e=3.630E-02  Tribolium castaneum
  6usq-assembly1_A  TM=8.083E-01  e=7.789E-02  Tribolium castaneum
  6qwt-assembly1_A  TM=5.814E-01  e=1.997E+00  Chicken sicinivirus JSY